Protein AF-A0A0L7RAQ0-F1 (afdb_monomer)

Radius of gyration: 20.51 Å; Cα contacts 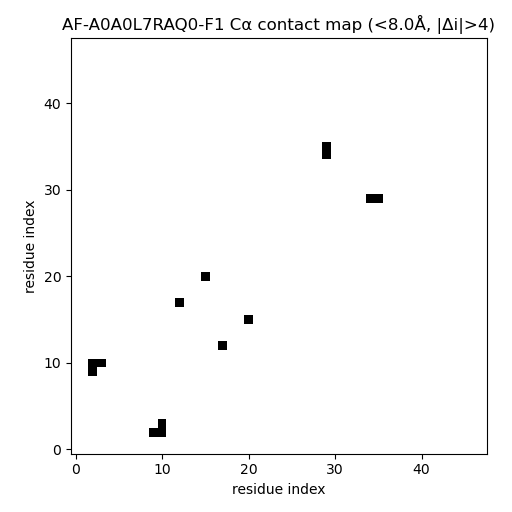(8 Å, |Δi|>4): 7; chains: 1; bounding box: 25×17×67 Å

Secondary structure (DSSP, 8-state):
----TT-HHHHHHHSTTSS--TTHHHHHHHHHTTT--SPPPPP-----

Organism: NCBI:txid597456

Structure (mmCIF, N/CA/C/O backbone):
data_AF-A0A0L7RAQ0-F1
#
_entry.id   AF-A0A0L7RAQ0-F1
#
loop_
_atom_site.group_PDB
_atom_site.id
_atom_site.type_symbol
_atom_site.label_atom_id
_atom_site.label_alt_id
_atom_site.label_comp_id
_atom_site.label_asym_id
_atom_site.label_entity_id
_atom_site.label_seq_id
_atom_site.pdbx_PDB_ins_code
_atom_site.Cartn_x
_atom_site.Cartn_y
_atom_site.Cartn_z
_atom_site.occupancy
_atom_site.B_iso_or_equiv
_atom_site.auth_seq_id
_atom_site.auth_comp_id
_atom_site.auth_asym_id
_atom_site.auth_atom_id
_atom_site.pdbx_PDB_model_num
ATOM 1 N N . MET A 1 1 ? 7.423 7.191 -13.139 1.00 77.94 1 MET A N 1
ATOM 2 C CA . MET A 1 1 ? 8.309 6.010 -13.308 1.00 77.94 1 MET A CA 1
ATOM 3 C C . MET A 1 1 ? 8.354 5.640 -14.778 1.00 77.94 1 MET A C 1
ATOM 5 O O . MET A 1 1 ? 7.300 5.466 -15.373 1.00 77.94 1 MET A O 1
ATOM 9 N N . ARG A 1 2 ? 9.545 5.503 -15.363 1.00 93.00 2 ARG A N 1
ATOM 10 C CA . ARG A 1 2 ? 9.691 5.043 -16.749 1.00 93.00 2 ARG A CA 1
ATOM 11 C C . ARG A 1 2 ? 9.299 3.565 -16.849 1.00 93.00 2 ARG A C 1
ATOM 13 O O . ARG A 1 2 ? 9.852 2.737 -16.123 1.00 93.00 2 ARG A O 1
ATOM 20 N N . SER A 1 3 ? 8.348 3.237 -17.720 1.00 93.25 3 SER A N 1
ATOM 21 C CA . SER A 1 3 ? 7.937 1.859 -18.005 1.00 93.25 3 SER A CA 1
ATOM 22 C C . SER A 1 3 ? 7.485 1.730 -19.458 1.00 93.25 3 SER A C 1
ATOM 24 O O . SER A 1 3 ? 7.027 2.707 -20.042 1.00 93.25 3 SER A O 1
ATOM 26 N N . TYR A 1 4 ? 7.623 0.534 -20.029 1.00 96.00 4 TYR A N 1
ATOM 27 C CA . TYR A 1 4 ? 7.265 0.246 -21.416 1.00 96.00 4 TYR A CA 1
ATOM 28 C C . TYR A 1 4 ? 6.497 -1.069 -21.517 1.00 96.00 4 TYR A C 1
ATOM 30 O O . TYR A 1 4 ? 6.832 -2.029 -20.818 1.00 96.00 4 TYR A O 1
ATOM 38 N N . ASN A 1 5 ? 5.476 -1.125 -22.380 1.00 95.88 5 ASN A N 1
ATOM 39 C CA . ASN A 1 5 ? 4.595 -2.294 -22.517 1.00 95.88 5 ASN A CA 1
ATOM 40 C C . ASN A 1 5 ? 5.323 -3.540 -23.038 1.00 95.88 5 ASN A C 1
ATOM 42 O O . ASN A 1 5 ? 5.028 -4.635 -22.572 1.00 95.88 5 ASN A O 1
ATOM 46 N N . TRP A 1 6 ? 6.331 -3.368 -23.895 1.00 96.31 6 TRP A N 1
ATOM 47 C CA . TRP A 1 6 ? 7.128 -4.468 -24.447 1.00 96.31 6 TRP A CA 1
ATOM 48 C C . TRP A 1 6 ? 8.011 -5.180 -23.404 1.00 96.31 6 TRP A C 1
ATOM 50 O O . TRP A 1 6 ? 8.416 -6.318 -23.614 1.00 96.31 6 TRP A O 1
ATOM 60 N N . SER A 1 7 ? 8.285 -4.563 -22.244 1.00 95.69 7 SER A N 1
ATOM 61 C CA . SER A 1 7 ? 9.090 -5.173 -21.174 1.00 95.69 7 SER A CA 1
ATOM 62 C C . SER A 1 7 ? 8.250 -5.537 -19.946 1.00 95.69 7 SER A C 1
ATOM 64 O O . SER A 1 7 ? 8.342 -4.921 -18.878 1.00 95.69 7 SER A O 1
ATOM 66 N N . VAL A 1 8 ? 7.440 -6.594 -20.064 1.00 96.25 8 VAL A N 1
ATOM 67 C CA . VAL A 1 8 ? 6.580 -7.095 -18.971 1.00 96.25 8 VAL A CA 1
ATOM 68 C C . VAL A 1 8 ? 7.402 -7.490 -17.734 1.00 96.25 8 VAL A C 1
ATOM 70 O O . VAL A 1 8 ? 7.030 -7.180 -16.600 1.00 96.25 8 VAL A O 1
ATOM 73 N N . LYS A 1 9 ? 8.582 -8.098 -17.929 1.00 96.75 9 LYS A N 1
ATOM 74 C CA . LYS A 1 9 ? 9.479 -8.496 -16.828 1.00 96.75 9 LYS A CA 1
ATOM 75 C C . LYS A 1 9 ? 9.992 -7.289 -16.039 1.00 96.75 9 LYS A C 1
ATOM 77 O O . LYS A 1 9 ? 10.084 -7.358 -14.814 1.00 96.75 9 LYS A O 1
ATOM 82 N N . ALA A 1 10 ? 10.321 -6.183 -16.712 1.00 96.62 10 ALA A N 1
ATOM 83 C CA . ALA A 1 10 ? 10.754 -4.960 -16.040 1.00 96.62 10 ALA A CA 1
ATOM 84 C C . ALA A 1 10 ? 9.627 -4.357 -15.191 1.00 96.62 10 ALA A C 1
ATOM 86 O O . ALA A 1 10 ? 9.875 -3.967 -14.049 1.00 96.62 10 ALA A O 1
ATOM 87 N N . LYS A 1 11 ? 8.387 -4.364 -15.700 1.00 95.75 11 LYS A N 1
ATOM 88 C CA . LYS A 1 11 ? 7.203 -3.943 -14.938 1.00 95.75 11 LYS A CA 1
ATOM 89 C C . LYS A 1 11 ? 6.983 -4.805 -13.695 1.00 95.75 11 LYS A C 1
ATOM 91 O O . LYS A 1 11 ? 6.865 -4.259 -12.603 1.00 95.75 11 LYS A O 1
ATOM 96 N N . ARG A 1 12 ? 7.024 -6.139 -13.823 1.00 96.81 12 ARG A N 1
ATOM 97 C CA . ARG A 1 12 ? 6.810 -7.065 -12.693 1.00 96.81 12 ARG A CA 1
ATOM 98 C C . ARG A 1 12 ? 7.800 -6.854 -11.544 1.00 96.81 12 ARG A C 1
ATOM 100 O O . ARG A 1 12 ? 7.425 -7.014 -10.394 1.00 96.81 12 ARG A O 1
ATOM 107 N N . ARG A 1 13 ? 9.047 -6.461 -11.826 1.00 96.62 13 ARG A N 1
ATOM 108 C CA . ARG A 1 13 ? 10.042 -6.173 -10.773 1.00 96.62 13 ARG A CA 1
ATOM 109 C C . ARG A 1 13 ? 9.709 -4.920 -9.954 1.00 96.62 13 ARG A C 1
ATOM 111 O O . ARG A 1 13 ? 10.069 -4.848 -8.783 1.00 96.62 13 ARG A O 1
ATOM 118 N N . LYS A 1 14 ? 9.053 -3.933 -10.567 1.00 94.81 14 LYS A N 1
ATOM 119 C CA . LYS A 1 14 ? 8.803 -2.609 -9.970 1.00 94.81 14 LYS A CA 1
ATOM 120 C C . LYS A 1 14 ? 7.348 -2.374 -9.555 1.00 94.81 14 LYS A C 1
ATOM 122 O O . LYS A 1 14 ? 7.054 -1.321 -8.999 1.00 94.81 14 LYS A O 1
ATOM 127 N N . THR A 1 15 ? 6.446 -3.304 -9.862 1.00 94.81 15 THR A N 1
ATOM 128 C CA . THR A 1 15 ? 5.017 -3.160 -9.568 1.00 94.81 15 THR A CA 1
ATOM 129 C C . THR A 1 15 ? 4.739 -3.120 -8.063 1.00 94.81 15 THR A C 1
ATOM 131 O O . THR A 1 15 ? 5.573 -3.502 -7.239 1.00 94.81 15 THR A O 1
ATOM 134 N N . THR A 1 16 ? 3.553 -2.647 -7.690 1.00 95.38 16 THR A N 1
ATOM 135 C CA . THR A 1 16 ? 3.091 -2.646 -6.300 1.00 95.38 16 THR A CA 1
ATOM 136 C C . THR A 1 16 ? 3.167 -4.054 -5.705 1.00 95.38 16 THR A C 1
ATOM 138 O O . THR A 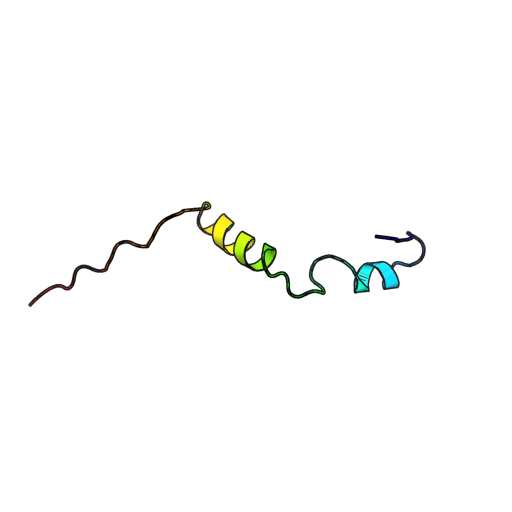1 16 ? 2.863 -5.046 -6.360 1.00 95.38 16 THR A O 1
ATOM 141 N N . GLY A 1 17 ? 3.612 -4.151 -4.453 1.00 95.50 17 GLY A N 1
ATOM 142 C CA . GLY A 1 17 ? 3.780 -5.435 -3.764 1.00 95.50 17 GLY A CA 1
ATOM 143 C C . GLY A 1 17 ? 5.200 -6.001 -3.748 1.00 95.50 17 GLY A C 1
ATOM 144 O O . GLY A 1 17 ? 5.484 -6.804 -2.868 1.00 95.50 17 GLY A O 1
ATOM 145 N N . THR A 1 18 ? 6.121 -5.553 -4.612 1.00 96.12 18 THR A N 1
ATOM 146 C CA . THR A 1 18 ? 7.530 -6.008 -4.546 1.00 96.12 18 THR A CA 1
ATOM 147 C C . THR A 1 18 ? 8.346 -5.309 -3.454 1.00 96.12 18 THR A C 1
ATOM 149 O O . THR A 1 18 ? 9.367 -5.824 -3.007 1.00 96.12 18 THR A O 1
ATOM 152 N N . GLY A 1 19 ? 7.900 -4.132 -3.005 1.00 95.50 19 GLY A N 1
ATOM 153 C CA . GLY A 1 19 ? 8.514 -3.379 -1.910 1.00 95.50 19 GLY A CA 1
ATOM 154 C C . GLY A 1 19 ? 7.875 -3.643 -0.541 1.00 95.50 19 GLY A C 1
ATOM 155 O O . GLY A 1 19 ? 6.925 -4.401 -0.389 1.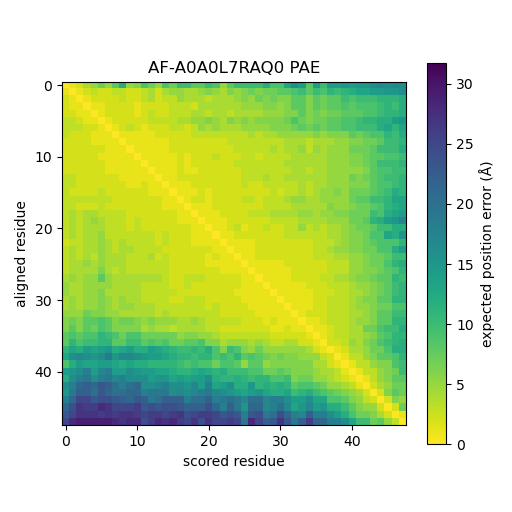00 95.50 19 GLY A O 1
ATOM 156 N N . ARG A 1 20 ? 8.339 -2.923 0.486 1.00 96.69 20 ARG A N 1
ATOM 157 C CA . ARG A 1 20 ? 7.939 -3.119 1.899 1.00 96.69 20 ARG A CA 1
ATOM 158 C C . ARG A 1 20 ? 6.462 -2.836 2.240 1.00 96.69 20 ARG A C 1
ATOM 160 O O . ARG A 1 20 ? 6.063 -3.077 3.377 1.00 96.69 20 ARG A O 1
ATOM 167 N N . MET A 1 21 ? 5.677 -2.258 1.323 1.00 97.44 21 MET A N 1
ATOM 168 C CA . MET A 1 21 ? 4.256 -1.894 1.509 1.00 97.44 21 MET A CA 1
ATOM 169 C C . MET A 1 21 ? 3.924 -1.273 2.885 1.00 97.44 21 MET A C 1
ATOM 171 O O . MET A 1 21 ? 2.909 -1.619 3.487 1.00 97.44 21 MET A O 1
ATOM 175 N N . ARG A 1 22 ? 4.772 -0.361 3.404 1.00 95.94 22 ARG A N 1
ATOM 176 C CA . ARG A 1 22 ? 4.677 0.166 4.787 1.00 95.94 22 ARG A CA 1
ATOM 177 C C . ARG A 1 22 ? 3.263 0.628 5.162 1.00 95.94 22 ARG A C 1
ATOM 179 O O . ARG A 1 22 ? 2.799 0.300 6.248 1.00 95.94 22 ARG A O 1
ATOM 186 N N . TYR A 1 23 ? 2.591 1.316 4.241 1.00 95.62 23 TYR A N 1
ATOM 187 C CA . TYR A 1 23 ? 1.226 1.810 4.410 1.00 95.62 23 TYR A CA 1
ATOM 188 C C . TYR A 1 23 ? 0.162 0.798 3.954 1.00 95.62 23 TYR A C 1
ATOM 190 O O . TYR A 1 23 ? -0.664 0.364 4.757 1.00 95.62 23 TYR A O 1
ATOM 198 N N . LEU A 1 24 ? 0.213 0.360 2.688 1.00 96.00 24 LEU A N 1
ATOM 199 C CA . LEU A 1 24 ? -0.827 -0.479 2.071 1.00 96.00 24 LEU A CA 1
ATOM 200 C C . LEU A 1 24 ? -1.107 -1.783 2.834 1.00 96.00 24 LEU A C 1
ATOM 202 O O . LEU A 1 24 ? -2.258 -2.213 2.907 1.00 96.00 24 LEU A O 1
ATOM 206 N N . LYS A 1 25 ? -0.094 -2.377 3.481 1.00 94.50 25 LYS A N 1
ATOM 207 C CA . LYS A 1 25 ? -0.284 -3.591 4.293 1.00 94.50 25 LYS A CA 1
ATOM 208 C C . LYS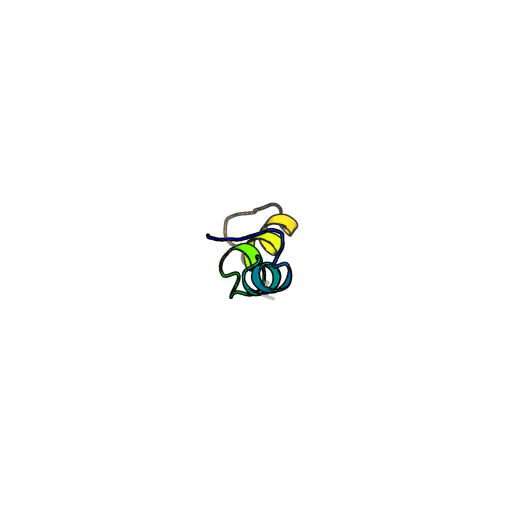 A 1 25 ? -1.249 -3.381 5.469 1.00 94.50 25 LYS A C 1
ATOM 210 O O . LYS A 1 25 ? -1.966 -4.299 5.853 1.00 94.50 25 LYS A O 1
ATOM 215 N N . ILE A 1 26 ? -1.277 -2.174 6.040 1.00 95.38 26 ILE A N 1
ATOM 216 C CA . ILE A 1 26 ? -2.123 -1.816 7.187 1.00 95.38 26 ILE A CA 1
ATOM 217 C C . ILE A 1 26 ? -3.539 -1.477 6.715 1.00 95.38 26 ILE A C 1
ATOM 219 O O . ILE A 1 26 ? -4.506 -1.817 7.399 1.00 95.38 26 ILE A O 1
ATOM 223 N N . VAL A 1 27 ? -3.668 -0.857 5.538 1.00 95.94 27 VAL A N 1
ATOM 224 C CA . VAL A 1 27 ? -4.956 -0.443 4.961 1.00 95.94 27 VAL A CA 1
ATOM 225 C C . VAL A 1 27 ? -5.913 -1.624 4.832 1.00 95.94 27 VAL A C 1
ATOM 227 O O . VAL A 1 27 ? -7.059 -1.506 5.247 1.00 95.94 27 VAL A O 1
ATOM 230 N N . ARG A 1 28 ? -5.440 -2.796 4.382 1.00 94.75 28 ARG A N 1
ATOM 231 C CA . ARG A 1 28 ? -6.288 -3.999 4.269 1.00 94.75 28 ARG A CA 1
ATOM 232 C C . ARG A 1 28 ? -6.937 -4.394 5.601 1.00 94.75 28 ARG A C 1
ATOM 234 O O . ARG A 1 28 ? -8.106 -4.765 5.641 1.00 94.75 28 ARG A O 1
ATOM 241 N N . ARG A 1 29 ? -6.187 -4.290 6.702 1.00 93.69 29 ARG A N 1
ATOM 242 C CA . ARG A 1 29 ? -6.692 -4.563 8.056 1.00 93.69 29 ARG A CA 1
ATOM 243 C C . ARG A 1 29 ? -7.655 -3.473 8.528 1.00 93.69 29 ARG A C 1
ATOM 245 O O . ARG A 1 29 ? -8.680 -3.797 9.112 1.00 9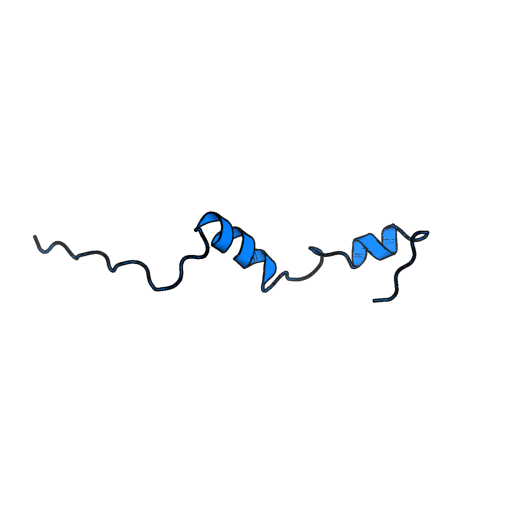3.69 29 ARG A O 1
ATOM 252 N N . LYS A 1 30 ? -7.339 -2.199 8.269 1.00 94.44 30 LYS A N 1
ATOM 253 C CA . LYS A 1 30 ? -8.225 -1.072 8.603 1.00 94.44 30 LYS A CA 1
ATOM 254 C C . LYS A 1 30 ? -9.564 -1.179 7.875 1.00 94.44 30 LYS A C 1
ATOM 256 O O . LYS A 1 30 ? -10.589 -1.037 8.523 1.00 94.44 30 LYS A O 1
ATOM 261 N N . PHE A 1 31 ? -9.547 -1.514 6.586 1.00 96.31 31 PHE A N 1
ATOM 262 C CA . PHE A 1 31 ? -10.750 -1.720 5.780 1.00 96.31 31 PHE A CA 1
ATOM 263 C C . PHE A 1 31 ? -11.652 -2.808 6.372 1.00 96.31 31 PHE A C 1
ATOM 265 O O . PHE A 1 31 ? -12.829 -2.560 6.604 1.00 96.31 31 PHE A O 1
ATOM 272 N N . LYS A 1 32 ? -11.089 -3.977 6.725 1.00 95.81 32 LYS A N 1
ATOM 273 C CA . LYS A 1 32 ? -11.843 -5.056 7.393 1.00 95.81 32 LYS A CA 1
ATOM 274 C C . LYS A 1 32 ? -12.506 -4.590 8.697 1.00 95.81 32 LYS A C 1
ATOM 276 O O . LYS A 1 32 ? -13.577 -5.067 9.047 1.00 95.81 32 LYS A O 1
ATOM 281 N N . ASN A 1 33 ? -11.870 -3.658 9.399 1.00 93.69 33 ASN A N 1
ATOM 282 C CA . ASN A 1 33 ? -12.357 -3.108 10.659 1.00 93.69 33 ASN A CA 1
ATOM 283 C C . ASN A 1 33 ? -13.192 -1.826 10.474 1.00 93.69 33 ASN A C 1
ATOM 285 O O . ASN A 1 33 ? -13.438 -1.139 11.462 1.00 93.69 33 ASN A O 1
ATOM 289 N N . GLY A 1 34 ? -13.580 -1.467 9.243 1.00 95.00 34 GLY A N 1
ATOM 290 C CA . GLY A 1 34 ? -14.398 -0.285 8.951 1.00 95.00 34 GLY A CA 1
ATOM 291 C C . GLY A 1 34 ? -13.697 1.049 9.217 1.00 95.00 34 GLY A C 1
ATOM 292 O O . GLY A 1 34 ? -14.351 2.010 9.594 1.00 95.00 34 GLY A O 1
ATOM 293 N N . PHE A 1 35 ? -12.366 1.097 9.096 1.00 94.25 35 PHE A N 1
ATOM 294 C CA . PHE A 1 35 ? -11.539 2.284 9.363 1.00 94.25 35 PHE A CA 1
ATOM 295 C C . PHE A 1 35 ? -11.750 2.914 10.747 1.00 94.25 35 PHE A C 1
ATOM 297 O O . PHE A 1 35 ? -11.513 4.101 10.924 1.00 94.25 35 PHE A O 1
ATOM 304 N N . ARG A 1 36 ? -12.142 2.112 11.743 1.00 91.56 36 ARG A N 1
ATOM 305 C CA . ARG A 1 36 ? -12.314 2.576 13.122 1.00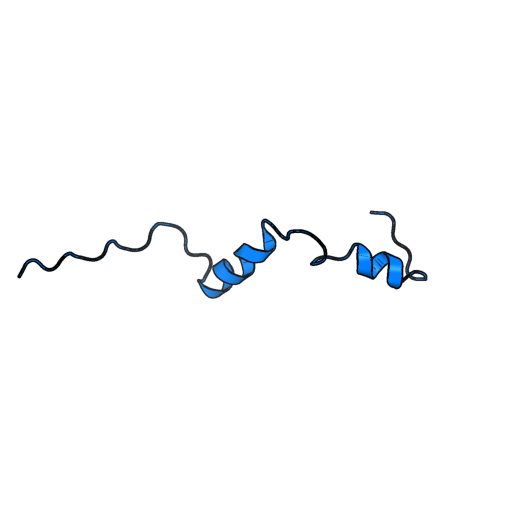 91.56 36 ARG A CA 1
ATOM 306 C C . ARG A 1 36 ? -11.043 3.237 13.655 1.00 91.56 36 ARG A C 1
ATOM 308 O O . ARG A 1 36 ? -9.944 2.685 13.530 1.00 91.56 36 ARG A O 1
ATOM 315 N N . GLU A 1 37 ? -11.236 4.380 14.294 1.00 88.50 37 GLU A N 1
ATOM 316 C CA . GLU A 1 37 ? -10.203 5.159 14.970 1.00 88.50 37 GLU A CA 1
ATOM 317 C C . GLU A 1 37 ? -10.445 5.144 16.487 1.00 88.50 37 GLU A C 1
ATOM 319 O O . GLU A 1 37 ? -11.556 4.872 16.946 1.00 88.50 37 GLU A O 1
ATOM 324 N N . GLY A 1 38 ? -9.391 5.375 17.272 1.00 88.31 38 GLY A N 1
ATOM 325 C CA . GLY A 1 38 ? -9.431 5.288 18.734 1.00 88.31 38 GLY A CA 1
ATOM 326 C C . GLY A 1 38 ? -8.929 3.958 19.310 1.00 88.31 38 GLY A C 1
ATOM 327 O O . GLY A 1 38 ? -8.610 3.005 18.593 1.00 88.31 38 GLY A O 1
ATOM 328 N N . LEU A 1 39 ? -8.803 3.921 20.637 1.00 85.25 39 LEU A N 1
ATOM 329 C CA . LEU A 1 39 ? -8.318 2.758 21.379 1.00 85.25 39 LEU A CA 1
ATOM 330 C C . LEU A 1 39 ? -9.460 1.767 21.654 1.00 85.25 39 LEU A C 1
ATOM 332 O O . LEU A 1 39 ? -10.610 2.178 21.828 1.00 85.25 39 LEU A O 1
ATOM 336 N N . PRO A 1 40 ? -9.173 0.454 21.716 1.00 83.31 40 PRO A N 1
ATOM 337 C CA . PRO A 1 40 ? -10.153 -0.511 22.197 1.00 83.31 40 PRO A CA 1
ATOM 338 C C . PRO A 1 40 ? -10.537 -0.187 23.646 1.00 83.31 40 PRO A C 1
ATOM 340 O O . PRO A 1 40 ? -9.703 0.264 24.432 1.00 83.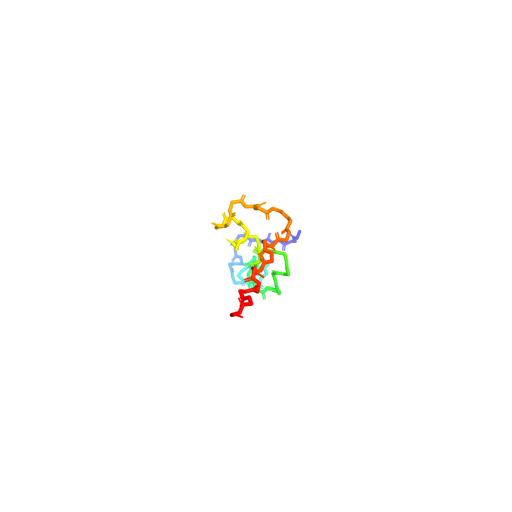31 40 PRO A O 1
ATOM 343 N N . LYS A 1 41 ? -11.798 -0.450 24.009 1.00 84.62 41 LYS A N 1
ATOM 344 C CA . LYS A 1 41 ? -12.272 -0.281 25.388 1.00 84.62 41 LYS A CA 1
ATOM 345 C C . LYS A 1 41 ? -11.389 -1.118 26.334 1.00 84.62 41 LYS A C 1
ATOM 347 O O . LYS A 1 41 ? -11.183 -2.302 26.042 1.00 84.62 41 LYS A O 1
ATOM 352 N N . PRO A 1 42 ? -10.870 -0.549 27.440 1.00 84.25 42 PRO A N 1
ATOM 353 C CA . PRO A 1 42 ? -10.111 -1.319 28.417 1.00 84.25 42 PRO A CA 1
ATOM 354 C C . PRO A 1 42 ? -10.986 -2.440 28.987 1.00 84.25 42 PRO A C 1
ATOM 356 O O . PRO A 1 42 ? -12.193 -2.270 29.181 1.00 84.25 42 PRO A O 1
ATOM 359 N N . LYS A 1 43 ? -10.386 -3.608 29.233 1.00 83.62 43 LYS A N 1
ATOM 360 C CA . LYS A 1 43 ? -11.089 -4.722 29.876 1.00 83.62 43 LYS A CA 1
ATOM 361 C C . LYS A 1 43 ? -11.386 -4.326 31.324 1.00 83.62 43 LYS A C 1
ATOM 363 O O . LYS A 1 43 ? -10.467 -3.937 32.038 1.00 83.62 43 LYS A O 1
ATOM 368 N N . SER A 1 44 ? -12.642 -4.420 31.755 1.00 82.31 44 SER A N 1
ATOM 369 C CA . SER A 1 44 ? -12.989 -4.253 33.168 1.00 82.31 44 SER A CA 1
ATOM 370 C C . SER A 1 44 ? -12.353 -5.395 33.960 1.00 82.31 44 SER A C 1
ATOM 372 O O . SER A 1 44 ? -12.690 -6.558 33.726 1.00 82.31 44 SER A O 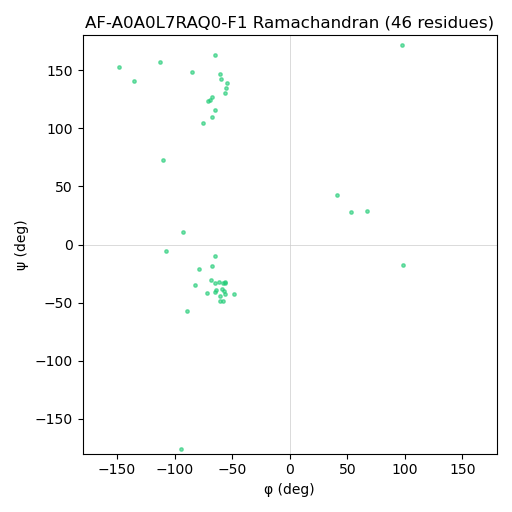1
ATOM 374 N N . VAL A 1 45 ? -11.419 -5.078 34.856 1.00 78.94 45 VAL A N 1
ATOM 375 C CA . VAL A 1 45 ? -10.895 -6.047 35.822 1.00 78.94 45 VAL A CA 1
ATOM 376 C C . VAL A 1 45 ? -12.046 -6.372 36.770 1.00 78.94 45 VAL A C 1
ATOM 378 O O . VAL A 1 45 ? -12.511 -5.501 37.497 1.00 78.94 45 VAL A O 1
ATOM 381 N N . GLN A 1 46 ? -12.577 -7.589 36.689 1.00 68.69 46 GLN A N 1
ATOM 382 C CA . GLN A 1 46 ? -13.571 -8.073 37.641 1.00 68.69 46 GLN A CA 1
ATOM 383 C C . GLN A 1 46 ? -12.817 -8.408 38.927 1.00 68.69 46 GLN A C 1
ATOM 385 O O . GLN A 1 46 ? -12.082 -9.394 38.972 1.00 68.69 46 GLN A O 1
ATOM 390 N N . THR A 1 47 ? -12.931 -7.551 39.937 1.00 68.44 47 THR A N 1
ATOM 391 C CA . THR A 1 47 ? -12.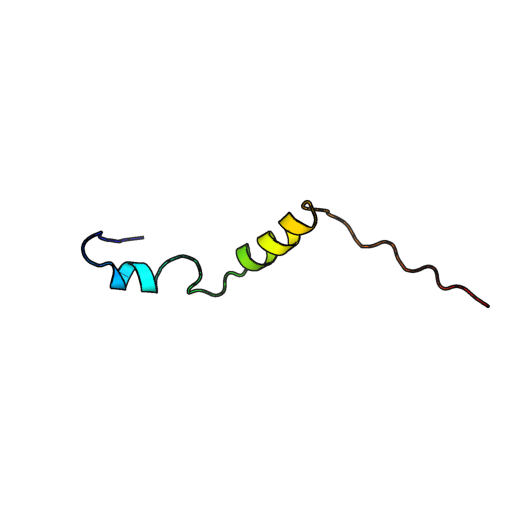491 -7.887 41.292 1.00 68.44 47 THR A CA 1
ATOM 392 C C . THR A 1 47 ? -13.469 -8.923 41.835 1.00 68.44 47 THR A C 1
ATOM 394 O O . THR A 1 47 ? -14.679 -8.699 41.786 1.00 68.44 47 THR A O 1
ATOM 397 N N . LYS A 1 48 ? -12.938 -10.076 42.242 1.00 64.25 48 LYS A N 1
ATOM 398 C CA . LYS A 1 48 ? -13.704 -11.165 42.849 1.00 64.25 48 LYS A CA 1
ATOM 399 C C . LYS A 1 48 ? -14.205 -10.768 44.232 1.00 64.25 48 LYS A C 1
ATOM 401 O O . LYS A 1 48 ? -13.427 -10.094 44.942 1.00 64.25 48 LYS A O 1
#

Solvent-accessible surface area (backbone atoms only — not comparable to full-atom values): 3430 Å² total; per-residue (Å²): 133,94,80,57,86,92,42,57,70,64,48,65,67,71,38,91,78,70,60,86,46,83,61,65,66,50,48,60,57,35,56,78,59,70,63,71,80,84,80,79,81,78,82,80,80,81,82,128

pLDDT: mean 91.18, std 8.01, range [64.25, 97.44]

Mean predicted aligned error: 6.37 Å

Foldseek 3Di:
DDDDPVCPVVCVCVDPPNDPPPPVVVVVVCVVVVVDDDDDDDDPDDDD

Nearest PDB structures (foldseek):
  8q87-assembly1_Bj  TM=9.406E-01  e=2.222E-04  Gallus gallus
  8fl2-assembly1_LW  TM=9.306E-01  e=6.054E-04  Homo sapiens
  7r81-assembly1_l1  TM=8.675E-01  e=5.189E-04  Neurospora crassa
  8i9r-assembly1_Lj  TM=8.518E-01  e=8.901E-04  Thermochaetoides thermophila DSM 1495
  6ft6-assembly1_j  TM=9.009E-01  e=2.245E-03  Saccharomyces cerevisiae S288C

Sequence (48 aa):
MRSYNWSVKAKRRKTTGTGRMRYLKIVRRKFKNGFREGLPKPKSVQTK

InterPro domains:
  IPR011331 Large ribosomal subunit protein eL37/eL43 [G3DSA:2.20.25.30] (1-45)